Protein AF-A0A354Z030-F1 (afdb_monomer_lite)

Foldseek 3Di:
DDDVVVLVVVVVPDVDDSVRVCCVVCVVQFDKDKAQDPVVVVVLVVVQWDWDDDPPDSIIITGRNVSPPPPPPD

InterPro domains:
  IPR004995 Bacillus/Clostridium Ger spore germination protein [PF03323] (7-74)

Structure (mmCIF, N/CA/C/O backbone):
data_AF-A0A354Z030-F1
#
_entry.id   AF-A0A354Z030-F1
#
loop_
_atom_site.group_PDB
_atom_site.id
_atom_site.type_symbol
_atom_site.label_atom_id
_atom_site.label_alt_id
_atom_site.label_comp_id
_atom_site.label_asym_id
_atom_site.label_entity_id
_atom_site.label_seq_id
_atom_site.pdbx_PDB_ins_code
_atom_site.Cartn_x
_atom_site.Cartn_y
_atom_site.Cartn_z
_atom_site.occupancy
_atom_site.B_iso_or_equiv
_atom_site.auth_seq_id
_atom_site.auth_comp_id
_atom_site.auth_asym_id
_atom_site.auth_atom_id
_atom_site.pdbx_PDB_model_num
ATOM 1 N N . MET A 1 1 ? 19.508 6.288 11.618 1.00 39.53 1 MET A N 1
ATOM 2 C CA . MET A 1 1 ? 18.899 5.250 12.479 1.00 39.53 1 MET A CA 1
ATOM 3 C C . MET A 1 1 ? 17.473 5.702 12.777 1.00 39.53 1 MET A C 1
ATOM 5 O O . MET A 1 1 ? 17.315 6.799 13.296 1.00 39.53 1 MET A O 1
ATOM 9 N N . PHE A 1 2 ? 16.445 4.975 12.333 1.00 48.16 2 PHE A N 1
ATOM 10 C CA . PHE A 1 2 ? 15.049 5.368 12.577 1.00 48.16 2 PHE A CA 1
ATOM 11 C C . PHE A 1 2 ? 14.741 5.219 14.076 1.00 48.16 2 PHE A C 1
ATOM 13 O O . PHE A 1 2 ? 14.885 4.127 14.621 1.00 48.16 2 PHE A O 1
ATOM 20 N N . ASN A 1 3 ? 14.379 6.311 14.757 1.00 61.38 3 ASN A N 1
ATOM 21 C CA . ASN A 1 3 ? 14.107 6.298 16.196 1.00 61.38 3 ASN A CA 1
ATOM 22 C C . ASN A 1 3 ? 12.647 5.899 16.453 1.00 61.38 3 ASN A C 1
ATOM 24 O O . ASN A 1 3 ? 11.732 6.708 16.306 1.00 61.38 3 ASN A O 1
ATOM 28 N N . LEU A 1 4 ? 12.444 4.642 16.842 1.00 61.19 4 LEU A N 1
ATOM 29 C CA . LEU A 1 4 ? 11.121 4.072 17.095 1.00 61.19 4 LEU A CA 1
ATOM 30 C C . LEU A 1 4 ? 10.412 4.698 18.313 1.00 61.19 4 LEU A C 1
ATOM 32 O O . LEU A 1 4 ? 9.183 4.688 18.365 1.00 61.19 4 LEU A O 1
ATOM 36 N N . GLN A 1 5 ? 11.160 5.279 19.259 1.00 66.69 5 GLN A N 1
ATOM 37 C CA . GLN A 1 5 ? 10.612 5.959 20.439 1.00 66.69 5 GLN A CA 1
ATOM 38 C C . GLN A 1 5 ? 9.800 7.196 20.025 1.00 66.69 5 GLN A C 1
ATOM 40 O O . GLN A 1 5 ? 8.643 7.343 20.404 1.00 66.69 5 GLN A O 1
ATOM 45 N N . LEU A 1 6 ? 10.365 8.012 19.128 1.00 66.69 6 LEU A N 1
ATOM 46 C CA . LEU A 1 6 ? 9.731 9.232 18.618 1.00 66.69 6 LEU A CA 1
ATOM 47 C C . LEU A 1 6 ? 8.411 8.943 17.885 1.00 66.69 6 LEU A C 1
ATOM 49 O O . LEU A 1 6 ? 7.465 9.730 17.955 1.00 66.69 6 LEU A O 1
ATOM 53 N N . ILE A 1 7 ? 8.355 7.808 17.182 1.00 64.94 7 ILE A N 1
ATOM 54 C CA . ILE A 1 7 ? 7.161 7.364 16.458 1.00 64.94 7 ILE A CA 1
ATOM 55 C C . ILE A 1 7 ? 6.048 7.020 17.453 1.00 64.94 7 ILE A C 1
ATOM 57 O O . ILE A 1 7 ? 4.918 7.463 17.272 1.00 64.94 7 ILE A O 1
ATOM 61 N N . LYS A 1 8 ? 6.361 6.281 18.526 1.00 64.94 8 LYS A N 1
ATOM 62 C CA . LYS A 1 8 ? 5.378 5.917 19.559 1.00 64.94 8 LYS A CA 1
ATOM 63 C C . LYS A 1 8 ? 4.814 7.142 20.280 1.00 64.94 8 LYS A C 1
ATOM 65 O O . LYS A 1 8 ? 3.602 7.228 20.463 1.00 64.94 8 LYS A O 1
ATOM 70 N N . ASP A 1 9 ? 5.662 8.111 20.609 1.00 65.00 9 ASP A N 1
ATOM 71 C CA . ASP A 1 9 ? 5.249 9.299 21.365 1.00 65.00 9 ASP A CA 1
ATOM 72 C C . ASP A 1 9 ? 4.281 10.199 20.568 1.00 65.00 9 ASP A C 1
ATOM 74 O O . ASP A 1 9 ? 3.332 10.754 21.130 1.00 65.00 9 ASP A O 1
ATOM 78 N N . ASN A 1 10 ? 4.458 10.280 19.242 1.00 60.66 10 ASN A N 1
ATOM 79 C CA . ASN A 1 10 ? 3.572 11.032 18.342 1.00 60.66 10 ASN A CA 1
ATOM 80 C C . ASN A 1 10 ? 2.242 10.319 18.042 1.00 60.66 10 ASN A C 1
ATOM 82 O O . ASN A 1 10 ? 1.266 10.984 17.690 1.00 60.66 10 ASN A O 1
ATOM 86 N N . LEU A 1 11 ? 2.185 8.991 18.185 1.00 62.00 11 LEU A N 1
ATOM 87 C CA . LEU A 1 11 ? 0.958 8.207 17.999 1.00 62.00 11 LEU A CA 1
ATOM 88 C C . LEU A 1 11 ? -0.001 8.310 19.186 1.00 62.00 11 LEU A C 1
ATOM 90 O O . LEU A 1 11 ? -1.211 8.301 18.987 1.00 62.00 11 LEU A O 1
ATOM 94 N N . SER A 1 12 ? 0.516 8.438 20.411 1.00 56.94 12 SER A N 1
ATOM 95 C CA . SER A 1 12 ? -0.330 8.549 21.610 1.00 56.94 12 SER A CA 1
ATOM 96 C C . SER A 1 12 ? -1.017 9.913 21.758 1.00 56.94 12 SER A C 1
ATOM 98 O O . SER A 1 12 ? -2.041 10.002 22.428 1.00 56.94 12 SER A O 1
ATOM 100 N N . HIS A 1 13 ? -0.486 10.977 21.143 1.00 53.66 13 HIS A N 1
ATOM 101 C CA . HIS A 1 13 ? -1.014 12.345 21.289 1.00 53.66 13 HIS A CA 1
ATOM 102 C C . HIS A 1 13 ? -1.959 12.788 20.167 1.00 53.66 13 HIS A C 1
ATOM 104 O O . HIS A 1 13 ? -2.668 13.782 20.311 1.00 53.66 13 HIS A O 1
ATOM 110 N N . ASN A 1 14 ? -1.991 12.076 19.043 1.00 52.41 14 ASN A N 1
ATOM 111 C CA . ASN A 1 14 ? -2.793 12.437 17.882 1.00 52.41 14 ASN A CA 1
ATOM 112 C C . ASN A 1 14 ? -3.454 11.155 17.379 1.00 52.41 14 ASN A C 1
ATOM 114 O O . ASN A 1 14 ? -2.746 10.200 17.092 1.00 52.41 14 ASN A O 1
ATOM 118 N N . HIS A 1 15 ? -4.782 11.115 17.238 1.00 56.44 15 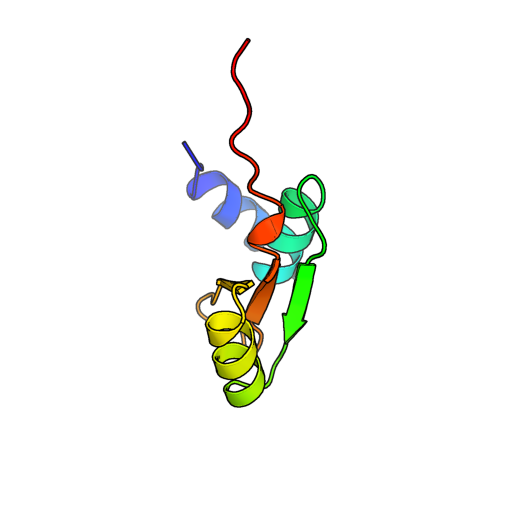HIS A N 1
ATOM 119 C CA . HIS A 1 15 ? -5.538 9.947 16.736 1.00 56.44 15 HIS A CA 1
ATOM 120 C C . HIS A 1 15 ? -5.239 9.608 15.250 1.00 56.44 15 HIS A C 1
ATOM 122 O O . HIS A 1 15 ? -6.082 9.082 14.526 1.00 56.44 15 HIS A O 1
ATOM 128 N N . LYS A 1 16 ? -4.049 9.947 14.747 1.00 59.50 16 LYS A N 1
ATOM 129 C CA . LYS A 1 16 ? -3.566 9.611 13.413 1.00 59.50 16 LYS A CA 1
ATOM 130 C C . LYS A 1 16 ? -2.960 8.219 13.441 1.00 59.50 16 LYS A C 1
ATOM 132 O O . LYS A 1 16 ? -2.156 7.894 14.310 1.00 59.50 16 LYS A O 1
ATOM 137 N N . SER A 1 17 ? -3.325 7.405 12.457 1.00 71.12 17 SER A N 1
ATOM 138 C CA . SER A 1 17 ? -2.748 6.073 12.330 1.00 71.12 17 SER A CA 1
ATOM 139 C C . SER A 1 17 ? -1.249 6.171 12.015 1.00 71.12 17 SER A C 1
ATOM 141 O O . SER A 1 17 ? -0.802 7.129 11.381 1.00 71.12 17 SER A O 1
ATOM 143 N N . LEU A 1 18 ? -0.460 5.168 12.412 1.00 75.00 18 LEU A N 1
ATOM 144 C CA . LEU A 1 18 ? 0.964 5.065 12.049 1.00 75.00 18 LEU A CA 1
ATOM 145 C C . LEU A 1 18 ? 1.187 5.188 10.540 1.00 75.00 18 LEU A C 1
ATOM 147 O O . LEU A 1 18 ? 2.152 5.802 10.097 1.00 75.00 18 LEU A O 1
ATOM 151 N N . ILE A 1 19 ? 0.236 4.697 9.754 1.00 74.69 19 ILE A N 1
ATOM 152 C CA . ILE A 1 19 ? 0.197 4.879 8.306 1.00 74.69 19 ILE A CA 1
ATOM 153 C C . ILE A 1 19 ? 0.127 6.351 7.898 1.00 74.69 19 ILE A C 1
ATOM 155 O O . ILE A 1 19 ? 0.821 6.746 6.964 1.00 74.69 19 ILE A O 1
ATOM 159 N N . ASP A 1 20 ? -0.662 7.175 8.585 1.00 77.69 20 ASP A N 1
ATOM 160 C CA . ASP A 1 20 ? -0.769 8.605 8.285 1.00 77.69 20 ASP A CA 1
ATOM 161 C C . ASP A 1 20 ? 0.520 9.347 8.659 1.00 77.69 20 ASP A C 1
ATOM 163 O O . ASP A 1 20 ? 0.959 10.228 7.917 1.00 77.69 20 ASP A O 1
ATOM 167 N N . TYR A 1 21 ? 1.159 8.953 9.767 1.00 78.62 21 TYR A N 1
ATOM 168 C CA . TYR A 1 21 ? 2.466 9.478 10.163 1.00 78.62 21 TYR A CA 1
ATOM 169 C C . TYR A 1 21 ? 3.536 9.130 9.125 1.00 78.62 21 TYR A C 1
ATOM 171 O O . TYR A 1 21 ? 4.147 10.035 8.555 1.00 78.62 21 TYR A O 1
ATOM 179 N N . ILE A 1 22 ? 3.692 7.841 8.799 1.00 76.81 22 ILE A N 1
ATOM 180 C CA . ILE A 1 22 ? 4.649 7.363 7.792 1.00 76.81 22 ILE A CA 1
ATOM 181 C C . ILE A 1 22 ? 4.382 8.054 6.457 1.00 76.81 22 ILE A C 1
ATOM 183 O O . ILE A 1 22 ? 5.311 8.580 5.857 1.00 76.81 22 ILE A O 1
ATOM 187 N N . LYS A 1 23 ? 3.124 8.143 6.013 1.00 75.31 23 LYS A N 1
ATOM 188 C CA . LYS A 1 23 ? 2.770 8.856 4.782 1.00 75.31 23 LYS A CA 1
ATOM 189 C C . LYS A 1 23 ? 3.251 10.309 4.820 1.00 75.31 23 LYS A C 1
A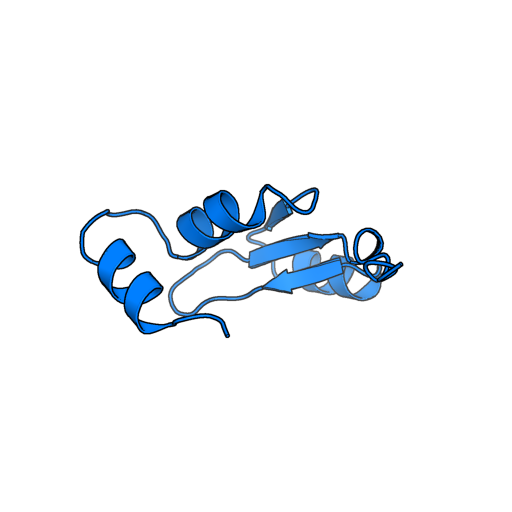TOM 191 O O . LYS A 1 23 ? 3.876 10.745 3.863 1.00 75.31 23 LYS A O 1
ATOM 196 N N . SER A 1 24 ? 3.000 11.038 5.911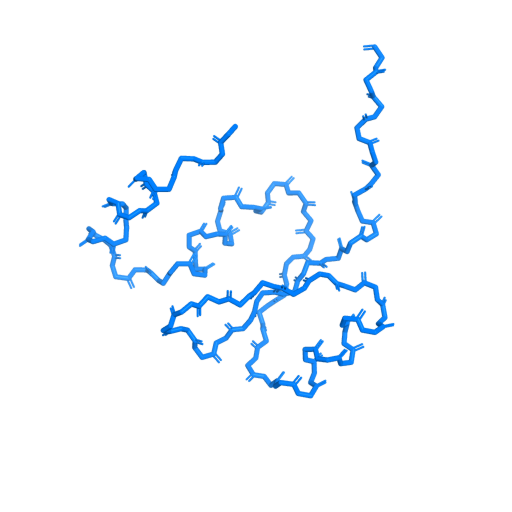 1.00 73.38 24 SER A N 1
ATOM 197 C CA . SER A 1 24 ? 3.409 12.444 6.055 1.00 73.38 24 SER A CA 1
ATOM 198 C C . SER A 1 24 ? 4.925 12.649 6.118 1.00 73.38 24 SER A C 1
ATOM 200 O O . SER A 1 24 ? 5.421 13.640 5.592 1.00 73.38 24 SER A O 1
ATOM 202 N N . SER A 1 25 ? 5.665 11.708 6.709 1.00 68.12 25 SER A N 1
ATOM 203 C CA . SER A 1 25 ? 7.123 11.788 6.856 1.00 68.12 25 SER A CA 1
ATOM 204 C C . SER A 1 25 ? 7.893 11.241 5.648 1.00 68.12 25 SER A C 1
ATOM 206 O O . SER A 1 25 ? 9.016 11.668 5.402 1.00 68.12 25 SER A O 1
ATOM 208 N N . VAL A 1 26 ? 7.310 10.298 4.898 1.00 62.66 26 VAL A N 1
ATOM 209 C CA . VAL A 1 26 ? 7.922 9.637 3.726 1.00 62.66 26 VAL A CA 1
ATOM 210 C C . VAL A 1 26 ? 7.540 10.332 2.407 1.00 62.66 26 VAL A C 1
ATOM 212 O O . VAL A 1 26 ? 8.166 10.085 1.378 1.00 62.66 26 VAL A O 1
ATOM 215 N N . LEU A 1 27 ? 6.578 11.265 2.433 1.00 56.12 27 LEU A N 1
ATOM 216 C CA . LEU A 1 27 ? 6.111 12.064 1.285 1.00 56.12 27 LEU A CA 1
ATOM 217 C C . LEU A 1 27 ? 7.220 12.842 0.550 1.00 56.12 27 LEU A C 1
ATOM 219 O O . LEU A 1 27 ? 7.013 13.270 -0.581 1.00 56.12 27 LEU A O 1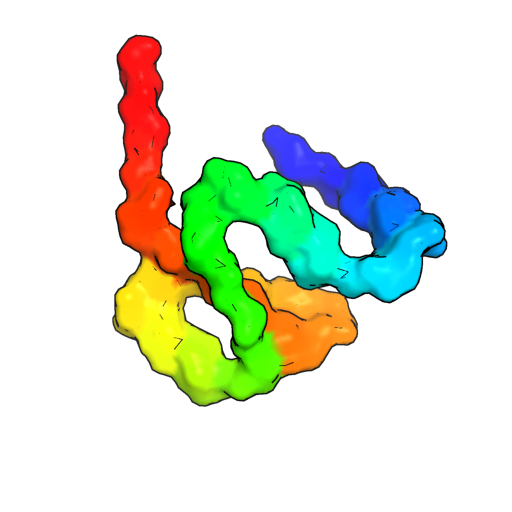
ATOM 223 N N . THR A 1 28 ? 8.406 12.982 1.141 1.00 55.84 28 THR A N 1
ATOM 224 C CA . THR A 1 28 ? 9.578 13.590 0.502 1.00 55.84 28 THR A CA 1
ATOM 225 C C . THR A 1 28 ? 10.241 12.704 -0.564 1.00 55.84 28 THR A C 1
ATOM 227 O O . THR A 1 28 ? 11.137 13.193 -1.245 1.00 55.84 28 THR A O 1
ATOM 230 N N . VAL A 1 29 ? 9.871 11.418 -0.708 1.00 52.59 29 VAL A N 1
ATOM 231 C CA . VAL A 1 29 ? 10.696 10.440 -1.459 1.00 52.59 29 VAL A CA 1
ATOM 232 C C . VAL A 1 29 ? 9.949 9.618 -2.530 1.00 52.59 29 VAL A C 1
ATOM 234 O O . VAL A 1 29 ? 10.574 8.815 -3.209 1.00 52.59 29 VAL A O 1
ATOM 237 N N . GLY A 1 30 ? 8.649 9.816 -2.780 1.00 59.75 30 GLY A N 1
ATOM 238 C CA . GLY A 1 30 ? 7.994 9.149 -3.921 1.00 59.75 30 GLY A CA 1
ATOM 239 C C . GLY A 1 30 ? 6.469 9.091 -3.877 1.00 59.75 30 GLY A C 1
ATOM 240 O O . GLY A 1 30 ? 5.838 9.488 -2.899 1.00 59.75 30 GLY A O 1
ATOM 241 N N . GLN A 1 31 ? 5.865 8.582 -4.956 1.00 70.25 31 GLN A N 1
ATOM 242 C CA . GLN A 1 31 ? 4.420 8.355 -5.048 1.00 70.25 31 GLN A CA 1
ATOM 243 C C . GLN A 1 31 ? 3.998 7.214 -4.104 1.00 70.25 31 GLN A C 1
ATOM 245 O O . GLN A 1 31 ? 4.231 6.039 -4.383 1.00 70.25 31 GLN A O 1
ATOM 250 N N . ILE A 1 32 ? 3.364 7.566 -2.980 1.00 80.00 32 ILE A N 1
ATOM 251 C CA . ILE A 1 32 ? 2.829 6.612 -1.997 1.00 80.00 32 ILE A CA 1
ATOM 252 C C . ILE A 1 32 ? 1.338 6.378 -2.262 1.00 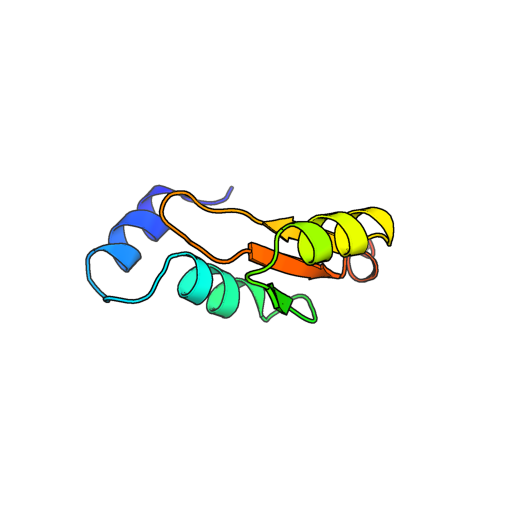80.00 32 ILE A C 1
ATOM 254 O O . ILE A 1 32 ? 0.546 7.322 -2.282 1.00 80.00 32 ILE A O 1
ATOM 258 N N . THR A 1 33 ? 0.932 5.116 -2.391 1.00 85.38 33 THR A N 1
ATOM 259 C CA . THR A 1 33 ? -0.475 4.710 -2.551 1.00 85.38 33 THR A CA 1
ATOM 260 C C . THR A 1 33 ? -0.949 3.922 -1.331 1.00 85.38 33 THR A C 1
ATOM 262 O O . THR A 1 33 ? -0.265 3.011 -0.884 1.00 85.38 33 THR A O 1
ATOM 265 N N . VAL A 1 34 ? -2.135 4.235 -0.800 1.00 87.19 34 VAL A N 1
ATOM 266 C CA . VAL A 1 34 ? -2.761 3.460 0.287 1.00 87.19 34 VAL A CA 1
ATOM 267 C C . VAL A 1 34 ? -3.689 2.412 -0.325 1.00 87.19 34 VAL A C 1
ATOM 269 O O . VAL A 1 34 ? -4.533 2.756 -1.151 1.00 87.19 34 VAL A O 1
ATOM 272 N N . VAL A 1 35 ? -3.561 1.151 0.083 1.00 90.12 35 VAL A N 1
ATOM 273 C CA . VAL A 1 35 ? -4.375 0.033 -0.420 1.00 90.12 35 VAL A CA 1
ATOM 274 C C . VAL A 1 35 ? -4.934 -0.776 0.749 1.00 90.12 35 VAL A C 1
ATOM 276 O O . VAL A 1 35 ? -4.277 -0.911 1.769 1.00 90.12 35 VAL A O 1
ATOM 279 N N . GLN A 1 36 ? -6.160 -1.281 0.627 1.00 90.75 36 GLN A N 1
ATOM 280 C CA . GLN A 1 36 ? -6.836 -2.108 1.647 1.00 90.75 36 GLN A CA 1
ATOM 281 C C . GLN A 1 36 ? -6.970 -3.579 1.246 1.00 90.75 36 GLN A C 1
ATOM 283 O O . GLN A 1 36 ? -7.250 -4.431 2.078 1.00 90.75 36 GLN A O 1
ATOM 288 N N . ASP A 1 37 ? -6.771 -3.858 -0.036 1.00 92.56 37 ASP A N 1
ATOM 289 C CA . ASP A 1 37 ? -6.950 -5.165 -0.645 1.00 92.56 37 ASP A CA 1
ATOM 290 C C . ASP A 1 37 ? -5.605 -5.899 -0.716 1.00 92.56 37 ASP A C 1
ATOM 292 O O . ASP A 1 37 ? -4.636 -5.382 -1.285 1.00 92.56 37 ASP A O 1
ATOM 296 N N . ILE A 1 38 ? -5.545 -7.089 -0.118 1.00 91.44 38 ILE A N 1
ATOM 297 C CA . ILE A 1 38 ? -4.320 -7.888 -0.043 1.00 91.44 38 ILE A CA 1
ATOM 298 C C . ILE A 1 38 ? -3.890 -8.429 -1.412 1.00 91.44 38 ILE A C 1
ATOM 300 O O . ILE A 1 38 ? -2.693 -8.435 -1.701 1.00 91.44 38 ILE A O 1
ATOM 304 N N . ASP A 1 39 ? -4.828 -8.782 -2.291 1.00 95.06 39 ASP A N 1
ATOM 305 C CA . ASP A 1 39 ? -4.528 -9.263 -3.643 1.00 95.06 39 ASP A CA 1
ATOM 306 C C . ASP A 1 39 ? -3.870 -8.148 -4.455 1.00 95.06 39 ASP A C 1
ATOM 308 O O . ASP A 1 39 ? -2.867 -8.348 -5.148 1.00 95.06 39 AS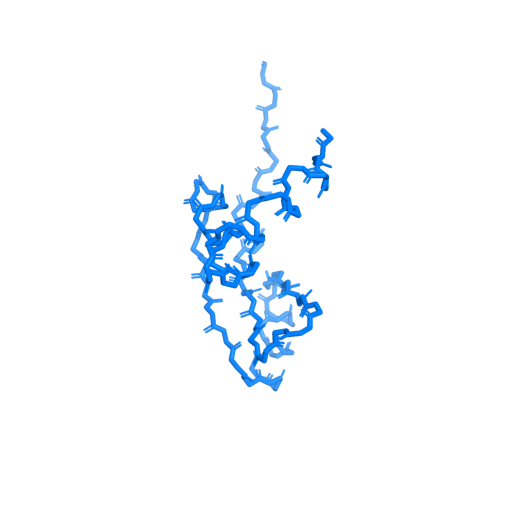P A O 1
ATOM 312 N N . ARG A 1 40 ? -4.368 -6.920 -4.293 1.00 93.25 40 ARG A N 1
ATOM 313 C CA . ARG A 1 40 ? -3.771 -5.736 -4.910 1.00 93.25 40 ARG A CA 1
ATOM 314 C C . ARG A 1 40 ? -2.390 -5.421 -4.339 1.00 93.25 40 ARG A C 1
ATOM 316 O O . ARG A 1 40 ? -1.527 -4.972 -5.093 1.00 93.25 40 ARG A O 1
ATOM 323 N N . VAL A 1 41 ? -2.156 -5.641 -3.045 1.00 93.06 41 VAL A N 1
ATOM 324 C CA . VAL A 1 41 ? -0.815 -5.505 -2.453 1.00 93.06 41 VAL A CA 1
ATOM 325 C C . VAL A 1 41 ? 0.145 -6.507 -3.089 1.00 93.06 41 VAL A C 1
ATOM 327 O O . VAL A 1 41 ? 1.190 -6.095 -3.594 1.00 93.06 41 VAL A O 1
ATOM 330 N N . ILE A 1 42 ? -0.232 -7.786 -3.139 1.00 94.06 42 ILE A N 1
ATOM 331 C CA . ILE A 1 42 ? 0.575 -8.860 -3.731 1.00 94.06 42 ILE A CA 1
ATOM 332 C C . ILE A 1 42 ? 0.907 -8.532 -5.189 1.00 94.06 42 ILE A C 1
ATOM 334 O O . ILE A 1 42 ? 2.080 -8.498 -5.561 1.00 94.06 42 ILE A O 1
ATOM 338 N N . ALA A 1 43 ? -0.101 -8.198 -6.000 1.00 94.38 43 ALA A N 1
ATOM 339 C CA . ALA A 1 43 ? 0.090 -7.861 -7.407 1.00 94.38 43 ALA A CA 1
ATOM 340 C C . ALA A 1 43 ? 1.093 -6.714 -7.598 1.00 94.38 43 ALA A C 1
ATOM 342 O O . ALA A 1 43 ? 1.943 -6.766 -8.482 1.00 94.38 43 ALA A O 1
ATOM 343 N N . ARG A 1 44 ? 1.034 -5.679 -6.755 1.00 91.06 44 ARG A N 1
ATOM 344 C CA . ARG A 1 44 ? 1.914 -4.509 -6.873 1.00 91.06 44 ARG A CA 1
ATOM 345 C C . ARG A 1 44 ? 3.337 -4.803 -6.425 1.00 91.06 44 ARG A C 1
ATOM 347 O O . ARG A 1 44 ? 4.268 -4.293 -7.051 1.00 91.06 44 ARG A O 1
ATOM 354 N N . VAL A 1 45 ? 3.512 -5.640 -5.405 1.00 90.50 45 VAL A N 1
ATOM 355 C CA . VAL A 1 45 ? 4.835 -6.128 -4.996 1.00 90.50 45 VAL A CA 1
ATOM 356 C C . VAL A 1 45 ? 5.493 -6.896 -6.139 1.00 90.50 45 VAL A C 1
ATOM 358 O O . VAL A 1 45 ? 6.635 -6.611 -6.493 1.00 90.50 45 VAL A O 1
ATOM 361 N N . LEU A 1 46 ? 4.743 -7.778 -6.805 1.00 91.69 46 LEU A N 1
ATOM 362 C CA . LEU A 1 46 ? 5.232 -8.540 -7.959 1.00 91.69 46 LEU A CA 1
ATOM 363 C C . LEU A 1 46 ? 5.608 -7.658 -9.164 1.00 91.69 46 LEU A C 1
ATOM 365 O O . LEU A 1 46 ? 6.401 -8.079 -10.000 1.00 91.69 46 LEU A O 1
ATOM 369 N N . THR A 1 47 ? 5.096 -6.425 -9.250 1.00 88.56 47 THR A N 1
ATOM 370 C CA . THR A 1 47 ? 5.475 -5.454 -10.292 1.00 88.56 47 THR A CA 1
ATOM 371 C C . THR A 1 47 ? 6.538 -4.447 -9.836 1.00 88.56 47 THR A C 1
ATOM 373 O O . THR A 1 47 ? 6.703 -3.407 -10.479 1.00 88.56 47 THR A O 1
ATOM 376 N N . GLY A 1 48 ? 7.222 -4.702 -8.717 1.00 83.44 48 GLY A N 1
ATOM 377 C CA . GLY A 1 48 ? 8.337 -3.880 -8.237 1.00 83.44 48 GLY A CA 1
ATOM 378 C C . GLY A 1 48 ? 7.952 -2.733 -7.300 1.00 83.44 48 GLY A C 1
ATOM 379 O O . GLY A 1 48 ? 8.677 -1.747 -7.234 1.00 83.44 48 GLY A O 1
ATOM 380 N N . HIS A 1 49 ? 6.826 -2.827 -6.588 1.00 87.19 49 HIS A N 1
ATOM 381 C CA . HIS A 1 49 ? 6.526 -1.909 -5.481 1.00 87.19 49 HIS A CA 1
ATOM 382 C C . HIS A 1 49 ? 6.995 -2.493 -4.153 1.00 87.19 49 HIS A C 1
ATOM 384 O O . HIS A 1 49 ? 6.969 -3.702 -3.941 1.00 87.19 49 HIS A O 1
ATOM 390 N N . THR A 1 50 ? 7.324 -1.617 -3.215 1.00 87.12 50 THR A N 1
ATOM 391 C CA . THR A 1 50 ? 7.537 -1.988 -1.818 1.00 87.12 50 THR A CA 1
ATOM 392 C C . THR A 1 50 ? 6.239 -1.779 -1.048 1.00 87.12 50 THR A C 1
ATOM 394 O O . THR A 1 50 ? 5.664 -0.692 -1.090 1.00 87.12 50 THR A O 1
ATOM 397 N N . ALA A 1 51 ? 5.776 -2.804 -0.333 1.00 89.50 51 ALA A N 1
ATOM 398 C CA . ALA A 1 51 ? 4.620 -2.710 0.552 1.00 89.50 51 ALA A CA 1
ATOM 399 C C . ALA A 1 51 ? 5.062 -2.575 2.017 1.00 89.50 51 ALA A C 1
ATOM 401 O O . ALA A 1 51 ? 5.891 -3.349 2.490 1.00 89.50 51 ALA A O 1
ATOM 402 N N . ILE A 1 52 ? 4.484 -1.620 2.746 1.00 87.06 52 ILE A N 1
ATOM 403 C CA . ILE A 1 52 ? 4.629 -1.473 4.197 1.00 87.06 52 ILE A CA 1
ATOM 404 C C . ILE A 1 52 ? 3.302 -1.848 4.851 1.00 87.06 52 ILE A C 1
ATOM 406 O O . ILE A 1 52 ? 2.256 -1.263 4.556 1.00 87.06 52 ILE A O 1
ATOM 410 N N . LEU A 1 53 ? 3.382 -2.811 5.763 1.00 88.12 53 LEU A N 1
ATOM 411 C CA . LEU A 1 53 ? 2.290 -3.291 6.598 1.00 88.12 53 LEU A CA 1
ATOM 412 C C . LEU A 1 53 ? 2.611 -2.929 8.047 1.00 88.12 53 LEU A C 1
ATOM 414 O O . LEU A 1 53 ? 3.747 -3.097 8.490 1.00 88.12 53 LEU A O 1
ATOM 418 N N . THR A 1 54 ? 1.624 -2.423 8.779 1.00 82.38 54 THR A N 1
ATOM 419 C CA . THR A 1 54 ? 1.793 -2.035 10.182 1.00 82.38 54 THR A CA 1
ATOM 420 C C . THR A 1 54 ? 0.773 -2.748 11.047 1.00 82.38 54 THR A C 1
ATOM 422 O O . THR A 1 54 ? -0.385 -2.889 10.657 1.00 82.38 54 THR A O 1
ATOM 425 N N . GLU A 1 55 ? 1.192 -3.148 12.242 1.00 78.25 55 GLU A N 1
ATOM 426 C CA . GLU A 1 55 ? 0.306 -3.750 13.233 1.00 78.25 55 GLU A CA 1
ATOM 427 C C . GLU A 1 55 ? -0.898 -2.841 13.537 1.00 78.25 55 GLU A C 1
ATOM 429 O O . GLU A 1 55 ? -0.771 -1.617 13.613 1.00 78.25 55 GLU A O 1
ATOM 434 N N . GLY A 1 56 ? -2.082 -3.447 13.660 1.00 78.38 56 GLY A N 1
ATOM 435 C CA . GLY A 1 56 ? -3.333 -2.738 13.943 1.00 78.38 56 GLY A CA 1
ATOM 436 C C . GLY A 1 56 ? -3.905 -1.922 12.777 1.00 78.38 56 GLY A C 1
ATOM 437 O O . GLY A 1 56 ? -4.956 -1.304 12.938 1.00 78.38 56 GLY A O 1
ATOM 438 N N . ALA A 1 57 ? -3.269 -1.917 11.599 1.00 78.50 57 ALA A N 1
ATOM 439 C CA . ALA A 1 57 ? -3.789 -1.235 10.420 1.00 78.50 57 ALA A CA 1
ATOM 440 C C . ALA A 1 57 ? -4.438 -2.205 9.428 1.00 78.50 57 ALA A C 1
ATOM 442 O O . ALA A 1 57 ? -3.849 -3.197 9.017 1.00 78.50 57 ALA A O 1
ATOM 443 N N . THR A 1 58 ? -5.629 -1.849 8.950 1.00 84.75 58 THR A N 1
ATOM 444 C CA . THR A 1 58 ? -6.353 -2.568 7.885 1.00 84.75 58 THR A CA 1
ATOM 445 C C . THR A 1 58 ? -5.912 -2.157 6.478 1.00 84.75 58 THR A C 1
ATOM 447 O O . THR A 1 58 ? -6.569 -2.469 5.489 1.00 84.75 58 THR A O 1
ATOM 450 N N . ARG A 1 59 ? -4.831 -1.381 6.377 1.00 86.69 59 ARG A N 1
ATOM 451 C CA . ARG A 1 59 ? -4.363 -0.754 5.140 1.00 86.69 59 ARG A CA 1
ATOM 452 C C . ARG A 1 59 ? -2.868 -0.998 4.993 1.00 86.69 59 ARG A C 1
ATOM 454 O O . ARG A 1 59 ? -2.152 -1.076 5.983 1.00 86.69 59 ARG A O 1
ATOM 461 N N . ALA A 1 60 ? -2.406 -1.060 3.758 1.00 89.62 60 ALA A N 1
ATOM 462 C CA . ALA A 1 60 ? -1.010 -1.124 3.373 1.00 89.62 60 ALA A CA 1
ATOM 463 C C . ALA A 1 60 ? -0.602 0.171 2.667 1.00 89.62 60 ALA A C 1
ATOM 465 O O . ALA A 1 60 ? -1.409 0.816 1.987 1.00 89.62 60 ALA A O 1
ATOM 466 N N . LEU A 1 61 ? 0.672 0.530 2.792 1.00 88.56 61 LEU A N 1
ATOM 467 C CA . LEU A 1 61 ? 1.296 1.580 1.995 1.00 88.56 61 LEU A CA 1
ATOM 468 C C . LEU A 1 61 ? 2.123 0.935 0.889 1.00 88.56 61 LEU A C 1
ATOM 470 O O . LEU A 1 61 ? 3.021 0.152 1.169 1.00 88.56 61 LEU A O 1
ATOM 474 N N . LEU A 1 62 ? 1.836 1.277 -0.361 1.00 88.50 62 LEU A N 1
ATOM 475 C CA . LEU A 1 62 ? 2.648 0.922 -1.515 1.00 88.50 62 LEU A CA 1
ATOM 476 C C . LEU A 1 62 ? 3.537 2.101 -1.890 1.00 88.50 62 LEU A C 1
ATOM 478 O O . LEU A 1 62 ? 3.051 3.218 -2.075 1.00 88.50 62 LEU A O 1
ATOM 482 N N . ILE A 1 63 ? 4.823 1.825 -2.035 1.00 84.56 63 ILE A N 1
ATOM 483 C CA . ILE A 1 63 ? 5.859 2.772 -2.430 1.00 84.56 63 ILE A CA 1
ATOM 484 C C . ILE A 1 63 ? 6.436 2.270 -3.748 1.00 84.56 63 ILE A C 1
ATOM 486 O O . ILE A 1 63 ? 6.744 1.083 -3.878 1.00 84.56 63 ILE A O 1
ATOM 490 N N . ASP A 1 64 ? 6.559 3.150 -4.736 1.00 77.19 64 ASP A N 1
ATOM 491 C CA . ASP A 1 64 ? 7.255 2.801 -5.972 1.00 77.19 64 ASP A CA 1
ATOM 492 C C . ASP A 1 64 ? 8.750 2.606 -5.681 1.00 77.19 64 ASP A C 1
ATOM 494 O O . ASP A 1 64 ? 9.452 3.553 -5.322 1.00 77.19 64 ASP A O 1
ATOM 498 N N . ALA A 1 65 ? 9.239 1.368 -5.797 1.00 63.88 65 ALA A N 1
ATOM 499 C CA . ALA A 1 65 ? 10.639 1.067 -5.527 1.00 63.88 65 ALA A CA 1
ATOM 500 C C . ALA A 1 65 ? 11.565 1.548 -6.658 1.00 63.88 65 ALA A C 1
ATOM 502 O O . ALA A 1 65 ? 12.775 1.628 -6.457 1.00 63.88 65 ALA A O 1
ATOM 503 N N . LYS A 1 66 ? 11.016 1.917 -7.827 1.00 58.25 66 LYS A N 1
ATOM 504 C CA . LYS A 1 66 ? 11.788 2.425 -8.973 1.00 58.25 66 LYS A CA 1
ATOM 505 C C . LYS A 1 66 ? 12.418 3.796 -8.714 1.00 58.25 66 LYS A C 1
ATOM 507 O O . LYS A 1 66 ? 13.354 4.160 -9.411 1.00 58.25 66 LYS A O 1
ATOM 512 N N . GLY A 1 67 ? 11.927 4.538 -7.715 1.00 49.47 67 GLY A N 1
ATOM 513 C CA . GLY A 1 67 ? 12.473 5.831 -7.286 1.00 49.47 67 GLY A CA 1
ATOM 514 C C . GLY A 1 67 ? 13.630 5.745 -6.282 1.00 49.47 67 GLY A C 1
ATOM 515 O O . GLY A 1 67 ? 14.209 6.774 -5.946 1.00 49.47 67 GLY A O 1
ATOM 516 N N . TRP A 1 68 ? 14.005 4.545 -5.818 1.00 49.56 68 TRP A N 1
ATOM 517 C CA . TRP A 1 68 ? 15.249 4.323 -5.069 1.00 49.56 68 TRP A CA 1
ATOM 518 C C . TRP A 1 68 ? 16.442 4.235 -6.033 1.00 49.56 68 TRP A C 1
ATOM 520 O O . TRP A 1 68 ? 17.241 3.301 -5.979 1.00 49.56 68 TRP A O 1
ATOM 530 N N . GLU A 1 69 ? 16.591 5.224 -6.919 1.00 46.34 69 GLU A N 1
ATOM 531 C CA . GLU A 1 69 ? 17.916 5.510 -7.457 1.00 46.34 69 GLU A CA 1
ATOM 532 C C . GLU A 1 69 ? 18.793 5.797 -6.241 1.00 46.34 69 GLU A C 1
ATOM 534 O O . GLU A 1 69 ? 18.542 6.716 -5.454 1.00 46.34 69 GLU A O 1
ATOM 539 N N . THR A 1 70 ? 19.756 4.905 -6.027 1.00 50.75 70 THR A N 1
ATOM 540 C CA . THR A 1 70 ? 20.866 5.062 -5.101 1.00 50.75 70 THR A CA 1
ATOM 541 C C . THR A 1 70 ? 21.241 6.531 -5.109 1.00 50.75 70 THR A C 1
ATOM 543 O O . THR A 1 70 ? 21.612 7.047 -6.162 1.00 50.75 70 THR A O 1
ATOM 546 N N . ARG A 1 71 ? 21.121 7.223 -3.966 1.00 52.84 71 ARG A N 1
ATOM 547 C CA . ARG A 1 71 ? 21.782 8.519 -3.817 1.00 52.84 71 ARG A CA 1
ATOM 548 C C . ARG A 1 71 ? 23.225 8.281 -4.239 1.00 52.84 71 ARG A C 1
ATOM 550 O O . ARG A 1 71 ? 23.965 7.619 -3.511 1.00 52.84 71 ARG A O 1
ATOM 557 N N . ARG A 1 72 ? 23.590 8.740 -5.438 1.00 42.66 72 ARG A N 1
ATOM 558 C CA . ARG A 1 72 ? 24.983 8.906 -5.804 1.00 42.66 72 ARG A CA 1
ATOM 559 C C . ARG A 1 72 ? 25.505 9.890 -4.780 1.00 42.66 72 ARG A C 1
ATOM 561 O O . ARG A 1 72 ? 25.033 11.018 -4.684 1.00 42.66 72 ARG A O 1
ATOM 568 N N . ILE A 1 73 ? 26.353 9.369 -3.917 1.00 54.16 73 ILE A N 1
ATOM 569 C CA . ILE A 1 73 ? 27.227 10.175 -3.094 1.00 54.16 73 ILE A CA 1
ATOM 570 C C . ILE A 1 73 ? 28.307 10.620 -4.083 1.00 54.16 73 ILE A C 1
ATOM 572 O O . ILE A 1 73 ? 29.065 9.772 -4.553 1.00 54.16 73 ILE A O 1
ATOM 576 N N . GLU A 1 74 ? 28.265 11.886 -4.496 1.00 47.50 74 GLU A N 1
ATOM 577 C CA . GLU A 1 74 ? 29.418 12.587 -5.083 1.00 47.50 74 GLU A CA 1
ATOM 578 C C . GLU A 1 74 ? 30.216 13.255 -3.962 1.00 47.50 74 GLU A C 1
ATOM 580 O O . GLU A 1 74 ? 29.574 13.748 -3.001 1.00 47.50 74 GLU A O 1
#

Organism: NCBI:txid863

Secondary structure (DSSP, 8-state):
---HHHHHHHHHHS---HHHHHHHHHTTSS-EEEE--HHHHHHHHHTTEEEEE-TT-S-EEEEEGGG-------

Sequence (74 aa):
MFNLQLIKDNLSHNHKSLIDYIKSSVLTVGQITVVQDIDRVIARVLTGHTAILTEGATRALLIDAKGWETRRIE

Radius of gyration: 13.76 Å; chains: 1; bounding box: 36×23×32 Å

pLDDT: mean 72.6, std 15.67, range [39.53, 95.06]